Protein AF-A0A382FXA4-F1 (afdb_monomer_lite)

Structure (mmCIF, N/CA/C/O backbone):
data_AF-A0A382FXA4-F1
#
_entry.id   AF-A0A382FXA4-F1
#
loop_
_atom_site.group_PDB
_atom_site.id
_atom_site.type_symbol
_atom_site.label_atom_id
_atom_site.label_alt_id
_atom_site.label_comp_id
_atom_site.label_asym_id
_atom_site.label_entity_id
_atom_site.label_seq_id
_atom_site.pdbx_PDB_ins_code
_atom_site.Cartn_x
_atom_site.Cartn_y
_atom_site.Cartn_z
_atom_site.occupancy
_atom_site.B_iso_or_equiv
_atom_site.auth_seq_id
_atom_site.auth_comp_id
_atom_site.auth_asym_id
_atom_site.auth_atom_id
_atom_site.pdbx_PDB_model_num
ATOM 1 N N . MET A 1 1 ? -4.557 5.981 -23.486 1.00 79.56 1 MET A N 1
ATOM 2 C CA . MET A 1 1 ? -4.438 4.527 -23.744 1.00 79.56 1 MET A CA 1
ATOM 3 C C . MET A 1 1 ? -3.699 3.822 -22.607 1.00 79.56 1 MET A C 1
ATOM 5 O O . MET A 1 1 ? -4.295 2.938 -22.031 1.00 79.56 1 MET A O 1
ATOM 9 N N . ILE A 1 2 ? -2.490 4.244 -22.200 1.00 88.38 2 ILE A N 1
ATOM 10 C CA . ILE A 1 2 ? -1.741 3.589 -21.098 1.00 88.38 2 ILE A CA 1
ATOM 11 C C . ILE A 1 2 ? -2.325 3.879 -19.702 1.00 88.38 2 ILE A C 1
ATOM 13 O O . ILE A 1 2 ? -2.563 2.942 -18.951 1.00 88.38 2 ILE A O 1
ATOM 17 N N . GLN A 1 3 ? -2.597 5.149 -19.371 1.00 94.06 3 GLN A N 1
ATOM 18 C CA . GLN A 1 3 ? -3.148 5.556 -18.064 1.00 94.06 3 GLN A CA 1
ATOM 19 C C . GLN A 1 3 ? -4.466 4.843 -17.718 1.00 94.06 3 GLN A C 1
ATOM 21 O O . GLN A 1 3 ? -4.648 4.400 -16.591 1.00 94.06 3 GLN A O 1
ATOM 26 N N . GLU A 1 4 ? -5.367 4.681 -18.693 1.00 95.19 4 GLU A N 1
ATOM 27 C CA . GLU A 1 4 ? -6.625 3.950 -18.484 1.00 95.19 4 GLU A CA 1
ATOM 28 C C . GLU A 1 4 ? -6.399 2.452 -18.278 1.00 95.19 4 GLU A C 1
ATOM 30 O O . GLU A 1 4 ? -7.055 1.848 -17.435 1.00 95.19 4 GLU A O 1
ATOM 35 N N . THR A 1 5 ? -5.433 1.857 -18.985 1.00 94.44 5 THR A N 1
ATOM 36 C CA . THR A 1 5 ? -5.076 0.451 -18.780 1.00 94.44 5 THR A CA 1
ATOM 37 C C . THR A 1 5 ? -4.585 0.219 -17.355 1.00 94.44 5 THR A C 1
ATOM 39 O O . THR A 1 5 ? -5.121 -0.646 -16.670 1.00 94.44 5 THR A O 1
ATOM 42 N N . ILE A 1 6 ? -3.620 1.008 -16.869 1.00 93.06 6 ILE A N 1
ATOM 43 C CA . ILE A 1 6 ? -3.115 0.847 -15.494 1.00 93.06 6 ILE A CA 1
ATOM 44 C C . ILE A 1 6 ? -4.188 1.183 -14.446 1.00 93.06 6 ILE A C 1
ATOM 46 O O . ILE A 1 6 ? -4.280 0.504 -13.428 1.00 93.06 6 ILE A O 1
ATOM 50 N N . ALA A 1 7 ? -5.060 2.159 -14.718 1.00 95.50 7 ALA A N 1
ATOM 51 C CA . ALA A 1 7 ? -6.169 2.508 -13.834 1.00 95.50 7 ALA A CA 1
ATOM 52 C C . ALA A 1 7 ? -7.220 1.393 -13.718 1.00 95.50 7 ALA A C 1
ATOM 54 O O . ALA A 1 7 ? -7.890 1.314 -12.688 1.00 95.50 7 ALA A O 1
ATOM 55 N N . GLY A 1 8 ? -7.365 0.550 -14.747 1.00 94.50 8 GLY A N 1
ATOM 56 C CA . GLY A 1 8 ? -8.234 -0.629 -14.738 1.00 94.50 8 GLY A CA 1
ATOM 57 C C . GLY A 1 8 ? -7.693 -1.802 -13.913 1.00 94.50 8 GLY A C 1
ATOM 58 O O . GLY A 1 8 ? -8.479 -2.634 -13.474 1.00 94.50 8 GLY A O 1
ATOM 59 N N . TYR A 1 9 ? -6.381 -1.848 -13.662 1.00 93.62 9 TYR A N 1
ATOM 60 C CA . TYR A 1 9 ? -5.749 -2.839 -12.779 1.00 93.62 9 TYR A CA 1
ATOM 61 C C . TYR A 1 9 ? -5.637 -2.374 -11.319 1.00 93.62 9 TYR A C 1
ATOM 63 O O . TYR A 1 9 ? -5.235 -3.149 -10.453 1.00 93.62 9 TYR A O 1
ATOM 71 N N . ALA A 1 10 ? -5.971 -1.115 -11.027 1.00 93.81 10 ALA A N 1
ATOM 72 C CA . ALA A 1 10 ? -5.912 -0.581 -9.675 1.00 93.81 10 ALA A CA 1
ATOM 73 C C . ALA A 1 10 ? -6.966 -1.236 -8.767 1.00 93.81 10 ALA A C 1
ATOM 75 O O . ALA A 1 10 ? -8.138 -1.333 -9.123 1.00 93.81 10 ALA A O 1
ATOM 76 N N . CYS A 1 11 ? -6.555 -1.623 -7.560 1.00 92.50 11 CYS A N 1
ATOM 77 C CA . CYS A 1 11 ? -7.428 -2.277 -6.584 1.00 92.50 11 CYS A CA 1
ATOM 78 C C . CYS A 1 11 ? -8.369 -1.315 -5.842 1.00 92.50 11 CYS A C 1
ATOM 80 O O . CYS A 1 11 ? -9.373 -1.771 -5.312 1.00 92.50 11 CYS A O 1
ATOM 82 N N . SER A 1 12 ? -8.073 -0.011 -5.826 1.00 93.50 12 SER A N 1
ATOM 83 C CA . SER A 1 12 ? -8.852 1.012 -5.115 1.00 93.50 12 SER A CA 1
ATOM 84 C C . SER A 1 12 ? -9.235 2.172 -6.044 1.00 93.50 12 SER A C 1
ATOM 86 O O . SER A 1 12 ? -8.427 2.559 -6.899 1.00 93.50 12 SER A O 1
ATOM 88 N N . PRO A 1 13 ? -10.403 2.819 -5.853 1.00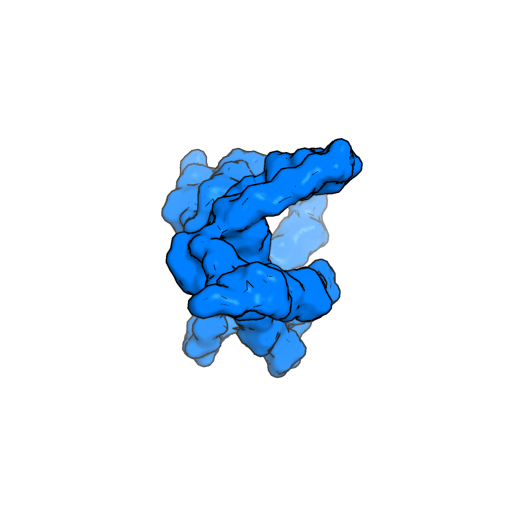 91.06 13 PRO A N 1
ATOM 89 C CA . PRO A 1 13 ? -10.809 3.982 -6.649 1.00 91.06 13 PRO A CA 1
ATOM 90 C C . PRO A 1 13 ? -9.800 5.137 -6.605 1.00 91.06 13 PRO A C 1
ATOM 92 O O . PRO A 1 13 ? -9.515 5.755 -7.634 1.00 91.06 13 PRO A O 1
ATOM 95 N N . VAL A 1 14 ? -9.209 5.397 -5.434 1.00 92.75 14 VAL A N 1
ATOM 96 C CA . VAL A 1 14 ? -8.185 6.440 -5.254 1.00 92.75 14 VAL A CA 1
ATOM 97 C C . VAL A 1 14 ? -6.918 6.142 -6.061 1.00 92.75 14 VAL A C 1
ATOM 99 O O . VAL A 1 14 ? -6.397 7.025 -6.741 1.00 92.75 14 VAL A O 1
ATOM 102 N N . THR A 1 15 ? -6.485 4.881 -6.098 1.00 93.75 15 THR A N 1
ATOM 103 C CA . THR A 1 15 ? -5.350 4.433 -6.916 1.00 93.75 15 THR A CA 1
ATOM 104 C C . THR A 1 15 ? -5.678 4.520 -8.405 1.00 93.75 15 THR A C 1
ATOM 106 O O . THR A 1 15 ? -4.866 5.002 -9.188 1.00 93.75 15 THR A O 1
ATOM 109 N N . SER A 1 16 ? -6.899 4.152 -8.805 1.00 95.19 16 SER A N 1
ATOM 110 C CA . SER A 1 16 ? -7.371 4.295 -10.188 1.00 95.19 16 SER A CA 1
ATOM 111 C C . SER A 1 16 ? -7.342 5.761 -10.645 1.00 95.19 16 SER A C 1
ATOM 113 O O . SER A 1 16 ? -6.894 6.073 -11.749 1.00 95.19 16 SER A O 1
ATOM 115 N N . LYS A 1 17 ? -7.764 6.694 -9.782 1.00 94.50 17 LYS A N 1
ATOM 116 C CA . LYS A 1 17 ? -7.661 8.140 -10.030 1.00 94.50 17 LYS A CA 1
ATOM 117 C C . LYS A 1 17 ? -6.202 8.595 -10.142 1.00 94.50 17 LYS A C 1
ATOM 119 O O . LYS A 1 17 ? -5.882 9.336 -11.070 1.00 94.50 17 LYS A O 1
ATOM 124 N N . LEU A 1 18 ? -5.322 8.117 -9.258 1.00 93.00 18 LEU A N 1
ATOM 125 C CA . LEU A 1 18 ? -3.890 8.429 -9.292 1.00 93.00 18 LEU A CA 1
ATOM 126 C C . LEU A 1 18 ? -3.248 7.984 -10.616 1.00 93.00 18 LEU A C 1
ATOM 128 O O . LEU A 1 18 ? -2.582 8.781 -11.276 1.00 93.00 18 LEU A O 1
ATOM 132 N N . CYS A 1 19 ? -3.532 6.758 -11.059 1.00 95.12 19 CYS A N 1
ATOM 133 C CA . CYS A 1 19 ? -3.091 6.217 -12.344 1.00 95.12 19 CYS A CA 1
ATOM 134 C C . CYS A 1 19 ? -3.512 7.089 -13.540 1.00 95.12 19 CYS A C 1
ATOM 136 O O . CYS A 1 19 ? -2.718 7.305 -14.456 1.00 95.12 19 CYS A O 1
ATOM 138 N N . ARG A 1 20 ? -4.734 7.637 -13.525 1.00 95.44 20 ARG A N 1
ATOM 139 C CA . ARG A 1 20 ? -5.214 8.553 -14.578 1.00 95.44 20 ARG A CA 1
ATOM 140 C C . ARG A 1 20 ? -4.500 9.899 -14.577 1.00 95.44 20 ARG A C 1
ATOM 142 O O . ARG A 1 20 ? -4.317 10.491 -15.634 1.00 95.44 20 ARG A O 1
ATOM 149 N N . SER A 1 21 ? -4.081 10.372 -13.406 1.00 94.69 21 SER A N 1
ATOM 150 C CA . SER A 1 21 ? -3.328 11.624 -13.265 1.00 94.69 21 SER A CA 1
ATOM 151 C C . SER A 1 21 ? -1.824 11.486 -13.522 1.00 94.69 21 SER A C 1
ATOM 153 O O . SER A 1 21 ? -1.104 12.478 -13.453 1.00 94.69 21 SER A O 1
ATOM 155 N N . HIS A 1 22 ? -1.334 10.275 -13.803 1.00 91.94 22 HIS A N 1
ATOM 156 C CA . HIS A 1 22 ? 0.097 10.013 -13.909 1.00 91.94 22 HIS A CA 1
ATOM 157 C C . HIS A 1 22 ? 0.710 10.750 -15.100 1.00 91.94 22 HIS A C 1
ATOM 159 O O . HIS A 1 22 ? 0.294 10.554 -16.237 1.00 91.94 22 HIS A O 1
ATOM 165 N N . VAL A 1 23 ? 1.733 11.562 -14.865 1.00 92.38 23 VAL A N 1
ATOM 166 C CA . VAL A 1 23 ? 2.459 12.273 -15.926 1.00 92.38 23 VAL A CA 1
ATOM 167 C C . VAL A 1 23 ? 3.826 11.629 -16.168 1.00 92.38 23 VAL A C 1
ATOM 169 O O . VAL A 1 23 ? 4.299 10.881 -15.306 1.00 92.38 23 VAL A O 1
ATOM 172 N N . PRO A 1 24 ? 4.466 11.868 -17.327 1.00 93.06 24 PRO A N 1
ATOM 173 C CA . PRO A 1 24 ? 5.858 11.485 -17.529 1.00 93.06 24 PRO A CA 1
ATOM 174 C C . PRO A 1 24 ? 6.770 12.106 -16.466 1.00 93.06 24 PRO A C 1
ATOM 176 O O . PRO A 1 24 ? 6.559 13.244 -16.044 1.00 93.06 24 PRO A O 1
ATOM 179 N N . HIS A 1 25 ? 7.795 11.362 -16.058 1.00 95.81 25 HIS A N 1
ATOM 180 C CA . HIS A 1 25 ? 8.816 11.864 -15.144 1.00 95.81 25 HIS A CA 1
ATOM 181 C C . HIS A 1 25 ? 9.601 13.032 -15.772 1.00 95.81 25 HIS A C 1
ATOM 183 O O . HIS A 1 25 ? 9.832 13.022 -16.985 1.00 95.81 25 HIS A O 1
ATOM 189 N N . PRO A 1 26 ? 10.003 14.040 -14.974 1.00 95.69 26 PRO A N 1
ATOM 190 C CA . PRO A 1 26 ? 10.630 15.260 -15.486 1.00 95.69 26 PRO A CA 1
ATOM 191 C C . PRO A 1 26 ? 12.076 15.057 -15.959 1.00 95.69 26 PRO A C 1
ATOM 193 O O . PRO A 1 26 ? 12.596 15.886 -16.705 1.00 95.69 26 PRO A O 1
ATOM 196 N N . ASP A 1 27 ? 12.726 13.972 -15.540 1.00 98.00 27 ASP A N 1
ATOM 197 C CA . ASP A 1 27 ? 14.122 13.677 -15.839 1.00 98.00 27 ASP A CA 1
ATOM 198 C C . ASP A 1 27 ? 14.371 12.162 -15.936 1.00 98.00 27 ASP A C 1
ATOM 200 O O . ASP A 1 27 ? 13.538 11.327 -15.570 1.00 98.00 27 ASP A O 1
ATOM 204 N N . ILE A 1 28 ? 15.535 11.803 -16.476 1.00 97.75 28 ILE A N 1
ATOM 205 C CA . ILE A 1 28 ? 15.902 10.408 -16.725 1.00 97.75 28 ILE A CA 1
ATOM 206 C C . ILE A 1 28 ? 16.153 9.619 -15.436 1.00 97.75 28 ILE A C 1
ATOM 208 O O . ILE A 1 28 ? 15.913 8.412 -15.418 1.00 97.75 28 ILE A O 1
ATOM 212 N N . ASP A 1 29 ? 16.629 10.265 -14.374 1.00 97.75 29 ASP A N 1
ATOM 213 C CA . ASP A 1 29 ? 16.984 9.587 -13.131 1.00 97.75 29 ASP A CA 1
ATOM 214 C C . ASP A 1 29 ? 15.719 9.225 -12.351 1.00 97.75 29 ASP A C 1
ATOM 216 O O . ASP A 1 29 ? 15.573 8.081 -11.917 1.00 97.75 29 ASP A O 1
ATOM 220 N N . SER A 1 30 ? 14.740 10.133 -12.282 1.00 96.75 30 SER A N 1
ATOM 221 C CA . SER A 1 30 ? 13.423 9.839 -11.710 1.00 96.75 30 SER A CA 1
ATOM 222 C C . SER A 1 30 ? 12.662 8.779 -12.516 1.00 96.75 30 SER A C 1
ATOM 224 O O . SER A 1 30 ? 12.075 7.872 -11.921 1.00 96.75 30 SER A O 1
ATOM 226 N N . ALA A 1 31 ? 12.746 8.806 -13.853 1.00 97.38 31 ALA A N 1
ATOM 227 C CA . ALA A 1 31 ? 12.177 7.757 -14.704 1.00 97.38 31 ALA A CA 1
ATOM 228 C C . ALA A 1 31 ? 12.825 6.381 -14.460 1.00 97.38 31 ALA A C 1
ATOM 230 O O . ALA A 1 31 ? 12.126 5.376 -14.328 1.00 97.38 31 ALA A O 1
ATOM 231 N N . LYS A 1 32 ? 14.161 6.323 -14.373 1.00 98.12 32 LYS A N 1
ATOM 232 C CA . LYS A 1 32 ? 14.899 5.086 -14.070 1.00 98.12 32 LYS A CA 1
ATOM 233 C C . LYS A 1 32 ? 14.560 4.553 -12.686 1.00 98.12 32 LYS A C 1
ATOM 235 O O . LYS A 1 32 ? 14.377 3.349 -12.547 1.00 98.12 32 LYS A O 1
ATOM 240 N N . ASN A 1 33 ? 14.450 5.425 -11.686 1.00 97.44 33 ASN A N 1
ATOM 241 C CA . ASN A 1 33 ? 14.076 5.017 -10.338 1.00 97.44 33 ASN A CA 1
ATOM 242 C C . ASN A 1 33 ? 12.693 4.349 -10.326 1.00 97.44 33 ASN A C 1
ATOM 244 O O . ASN A 1 33 ? 12.564 3.237 -9.829 1.00 97.44 33 ASN A O 1
ATOM 248 N N . ALA A 1 34 ? 11.692 4.962 -10.968 1.00 96.12 34 ALA A N 1
ATOM 249 C CA . ALA A 1 34 ? 10.349 4.386 -11.070 1.00 96.12 34 ALA A CA 1
ATOM 250 C C . ALA A 1 34 ? 10.330 3.030 -11.803 1.00 96.12 34 ALA A C 1
ATOM 252 O O . ALA A 1 34 ? 9.644 2.097 -11.376 1.00 96.12 34 ALA A O 1
ATOM 253 N N . LEU A 1 35 ? 11.109 2.889 -12.882 1.00 97.56 35 L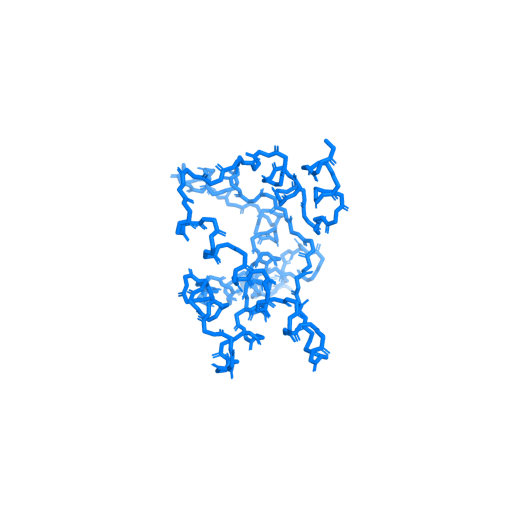EU A N 1
ATOM 254 C CA . LEU A 1 35 ? 11.253 1.619 -13.602 1.00 97.56 35 LEU A CA 1
ATOM 255 C C . LEU A 1 35 ? 11.937 0.545 -12.748 1.00 97.56 35 LEU A C 1
ATOM 257 O O . LEU A 1 35 ? 11.476 -0.594 -12.739 1.00 97.56 35 LEU A O 1
ATOM 261 N N . ASN A 1 36 ? 12.990 0.896 -12.008 1.00 98.44 36 ASN A N 1
ATOM 262 C CA . ASN A 1 36 ? 1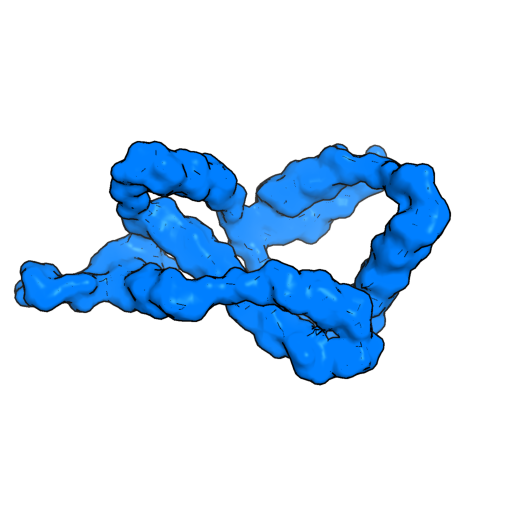3.689 -0.038 -11.124 1.00 98.44 36 ASN A CA 1
ATOM 263 C C . ASN A 1 36 ? 12.795 -0.487 -9.961 1.00 98.44 36 ASN A C 1
ATOM 265 O O . ASN A 1 36 ? 12.728 -1.678 -9.682 1.00 98.44 36 ASN A O 1
ATOM 269 N N . THR A 1 37 ? 12.041 0.428 -9.344 1.00 97.75 37 THR A N 1
ATOM 270 C CA . THR A 1 37 ? 11.031 0.078 -8.334 1.00 97.75 37 THR A CA 1
ATOM 271 C C . THR A 1 37 ? 9.977 -0.869 -8.908 1.00 97.75 37 THR A C 1
ATOM 273 O O . THR A 1 37 ? 9.625 -1.865 -8.281 1.00 97.75 37 THR A O 1
ATOM 276 N N . THR A 1 38 ? 9.479 -0.584 -10.115 1.00 96.88 38 THR A N 1
ATOM 277 C CA . THR A 1 38 ? 8.495 -1.450 -10.785 1.00 96.88 38 THR A CA 1
ATOM 278 C C . THR A 1 38 ? 9.084 -2.832 -11.054 1.00 96.88 38 THR A C 1
ATOM 280 O O . THR A 1 38 ? 8.408 -3.836 -10.843 1.00 96.88 38 THR A O 1
ATOM 283 N N . LYS A 1 39 ? 10.351 -2.895 -11.475 1.00 98.62 39 LYS A N 1
ATOM 284 C CA . LYS A 1 39 ? 11.069 -4.152 -11.679 1.00 98.62 39 LYS A CA 1
ATOM 285 C C . LYS A 1 39 ? 11.196 -4.951 -10.383 1.00 98.62 39 LYS A C 1
ATOM 287 O O . LYS A 1 39 ? 10.891 -6.136 -10.405 1.00 98.62 39 LYS A O 1
ATOM 292 N N . GLU A 1 40 ? 11.571 -4.320 -9.271 1.00 98.50 40 GLU A N 1
ATOM 293 C CA . GLU A 1 40 ? 11.607 -5.005 -7.974 1.00 98.50 40 GLU A CA 1
ATOM 294 C C . GLU A 1 40 ? 10.234 -5.572 -7.595 1.00 98.50 40 GLU A C 1
ATOM 296 O O . GLU A 1 40 ? 10.156 -6.699 -7.119 1.00 98.50 40 GLU A O 1
ATOM 301 N N . MET A 1 41 ? 9.144 -4.839 -7.849 1.00 97.50 41 MET A N 1
ATOM 302 C CA . MET A 1 41 ? 7.791 -5.340 -7.584 1.00 97.50 41 MET A CA 1
ATOM 303 C C . MET A 1 41 ? 7.433 -6.558 -8.450 1.00 97.50 41 MET A C 1
ATOM 305 O O . MET A 1 41 ? 6.803 -7.493 -7.962 1.00 97.50 41 MET A O 1
ATOM 309 N N . VAL A 1 42 ? 7.835 -6.567 -9.724 1.00 97.94 42 VAL A N 1
ATOM 310 C CA . VAL A 1 42 ? 7.647 -7.726 -10.613 1.00 97.94 42 VAL A CA 1
ATOM 311 C C . VAL A 1 42 ? 8.453 -8.920 -10.111 1.00 97.94 42 VAL A C 1
ATOM 313 O O . VAL A 1 42 ? 7.876 -9.982 -9.898 1.00 97.94 42 VAL A O 1
ATOM 316 N N . ASP A 1 43 ? 9.747 -8.730 -9.848 1.00 98.31 43 ASP A N 1
ATOM 317 C CA . ASP A 1 43 ? 10.643 -9.785 -9.368 1.00 98.31 43 ASP A CA 1
ATOM 318 C C . ASP A 1 43 ? 10.148 -10.349 -8.008 1.00 98.31 43 ASP A C 1
ATOM 320 O O . ASP A 1 43 ? 10.172 -11.560 -7.779 1.00 98.31 43 ASP A O 1
ATOM 324 N N . PHE A 1 44 ? 9.609 -9.494 -7.125 1.00 97.69 44 PHE A N 1
ATOM 325 C CA . PHE A 1 44 ? 8.991 -9.886 -5.851 1.00 97.69 44 PHE A CA 1
ATOM 326 C C . PHE A 1 44 ? 7.795 -10.825 -6.056 1.00 97.69 44 PHE A C 1
ATOM 328 O O . PHE A 1 44 ? 7.712 -11.870 -5.403 1.00 97.69 44 PHE A O 1
ATOM 335 N N . LEU A 1 45 ? 6.887 -10.480 -6.974 1.00 96.25 45 LEU A N 1
ATOM 336 C CA . LEU A 1 45 ? 5.704 -11.288 -7.288 1.00 96.25 45 LEU A CA 1
ATOM 337 C C . LEU A 1 45 ? 6.069 -12.594 -8.009 1.00 96.25 45 LEU A C 1
ATOM 339 O O . LEU A 1 45 ? 5.526 -13.648 -7.678 1.00 96.25 45 LEU A O 1
ATOM 343 N N . GLU A 1 46 ? 7.005 -12.555 -8.961 1.00 97.31 46 GLU A N 1
ATOM 344 C CA . GLU A 1 46 ? 7.487 -13.744 -9.680 1.00 97.31 46 GLU A CA 1
ATOM 345 C C . GLU A 1 46 ? 8.225 -14.724 -8.759 1.00 97.31 46 GLU A C 1
ATOM 347 O O . GLU A 1 46 ? 8.152 -15.937 -8.959 1.00 97.31 46 GLU A O 1
ATOM 352 N N . GLY A 1 47 ? 8.852 -14.219 -7.692 1.00 95.44 47 GLY A N 1
ATOM 353 C CA . GLY A 1 47 ? 9.410 -15.025 -6.604 1.00 95.44 47 GLY A CA 1
ATOM 354 C C . GLY A 1 47 ? 8.367 -15.774 -5.761 1.00 95.44 47 GLY A C 1
ATOM 355 O O . GLY A 1 47 ? 8.736 -16.495 -4.836 1.00 95.44 47 GLY A O 1
ATOM 356 N N . GLY A 1 48 ? 7.072 -15.617 -6.055 1.00 94.81 48 GLY A N 1
ATOM 357 C CA . GLY A 1 48 ? 5.973 -16.272 -5.345 1.00 94.81 48 GLY A CA 1
ATOM 358 C C . GLY A 1 48 ? 5.565 -15.574 -4.049 1.00 94.81 48 GLY A C 1
ATOM 359 O O . GLY A 1 48 ? 4.773 -16.127 -3.282 1.00 94.81 48 GLY A O 1
ATOM 360 N N . ASN A 1 49 ? 6.082 -14.370 -3.785 1.00 94.00 49 ASN A N 1
ATOM 361 C CA . ASN A 1 49 ? 5.653 -13.599 -2.629 1.00 94.00 49 ASN A CA 1
ATOM 362 C C . ASN A 1 49 ? 4.224 -13.085 -2.835 1.00 94.00 49 ASN A C 1
ATOM 364 O O . ASN A 1 49 ? 3.856 -12.592 -3.902 1.00 94.00 49 ASN A O 1
ATOM 368 N N . LEU A 1 50 ? 3.415 -13.163 -1.780 1.00 91.81 50 LEU A N 1
ATOM 369 C CA . LEU A 1 50 ? 2.081 -12.577 -1.778 1.00 91.81 50 LE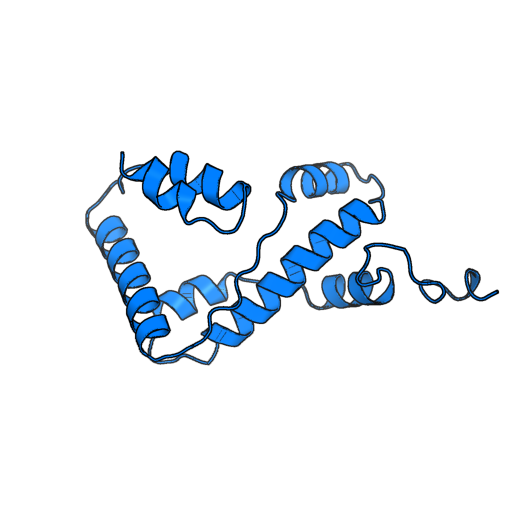U A CA 1
ATOM 370 C C . LEU A 1 50 ? 2.175 -11.086 -1.458 1.00 91.81 50 LEU A C 1
ATOM 372 O O . LEU A 1 50 ? 2.873 -10.688 -0.526 1.00 91.81 50 LEU A O 1
ATOM 376 N N . PHE A 1 51 ? 1.422 -10.272 -2.195 1.00 93.94 51 PHE A N 1
ATOM 377 C CA . PHE A 1 51 ? 1.285 -8.850 -1.907 1.00 93.94 51 PHE A CA 1
ATOM 378 C C . PHE A 1 51 ? -0.138 -8.530 -1.424 1.00 93.94 51 PHE A C 1
ATOM 380 O O . PHE A 1 51 ? -1.075 -8.564 -2.223 1.00 93.94 51 PHE A O 1
ATOM 387 N N . PRO A 1 52 ? -0.335 -8.234 -0.126 1.00 92.88 52 PRO A N 1
ATOM 388 C CA . PRO A 1 52 ? -1.658 -8.154 0.492 1.00 92.88 52 PRO A CA 1
ATOM 389 C C . PRO A 1 52 ? -2.301 -6.769 0.321 1.00 92.88 52 PRO A C 1
ATOM 391 O O . PRO A 1 52 ? -2.709 -6.131 1.294 1.00 92.88 52 PRO A O 1
ATOM 394 N N . ILE A 1 53 ? -2.387 -6.285 -0.919 1.00 90.62 53 ILE A N 1
ATOM 395 C CA . ILE A 1 53 ? -3.087 -5.037 -1.227 1.00 90.62 53 ILE A CA 1
ATOM 396 C C . ILE A 1 53 ? -4.552 -5.327 -1.565 1.00 90.62 53 ILE A C 1
ATOM 398 O O . ILE A 1 53 ? -4.878 -5.899 -2.602 1.00 90.62 53 ILE A O 1
ATOM 402 N N . ASN A 1 54 ? -5.447 -4.923 -0.669 1.00 88.69 54 ASN A N 1
ATOM 403 C CA . ASN A 1 54 ? -6.892 -5.003 -0.875 1.00 88.69 54 ASN A CA 1
ATOM 404 C C . ASN A 1 54 ? -7.450 -3.623 -1.235 1.00 88.69 54 ASN A C 1
ATOM 406 O O . ASN A 1 54 ? -6.800 -2.610 -0.983 1.00 88.69 54 ASN A O 1
ATOM 410 N N . SER A 1 55 ? -8.662 -3.580 -1.795 1.00 91.81 55 SER A N 1
ATOM 411 C CA . SER A 1 55 ? -9.373 -2.317 -2.030 1.00 91.81 55 SER A CA 1
ATOM 412 C C . SER A 1 55 ? -9.587 -1.554 -0.720 1.00 91.81 55 SER A C 1
ATOM 414 O O . SER A 1 55 ? -9.965 -2.141 0.295 1.00 91.81 55 SER A O 1
ATOM 416 N N . PHE A 1 56 ? -9.421 -0.236 -0.764 1.00 93.44 56 PHE A N 1
ATOM 417 C CA . PHE A 1 56 ? -9.682 0.685 0.340 1.00 93.44 56 PHE A CA 1
ATOM 418 C C . PHE A 1 56 ? -10.297 1.993 -0.169 1.00 93.44 56 PHE A C 1
ATOM 420 O O . PHE A 1 56 ? -10.154 2.356 -1.341 1.00 93.44 56 PHE A O 1
ATOM 427 N N . ASP A 1 57 ? -10.995 2.688 0.725 1.00 91.88 57 ASP A N 1
ATOM 428 C CA . ASP A 1 57 ? -11.688 3.936 0.414 1.00 91.88 57 ASP A CA 1
ATOM 429 C C . ASP A 1 57 ? -10.726 5.130 0.387 1.00 91.88 57 ASP A C 1
ATOM 431 O O . ASP A 1 57 ? -9.656 5.115 0.999 1.00 91.88 57 ASP A O 1
ATOM 435 N N . ASP A 1 58 ? -11.126 6.199 -0.302 1.00 92.94 58 ASP A N 1
ATOM 436 C CA . ASP A 1 58 ? -10.453 7.492 -0.181 1.00 92.94 58 ASP A CA 1
ATOM 437 C C . ASP A 1 58 ? -10.798 8.123 1.175 1.00 92.94 58 ASP A C 1
ATOM 439 O O . ASP A 1 58 ? -11.899 8.640 1.368 1.00 92.94 58 ASP A O 1
ATOM 443 N N . ILE A 1 59 ? -9.853 8.079 2.117 1.00 94.31 59 ILE A N 1
ATOM 444 C CA . ILE A 1 59 ? -10.035 8.661 3.452 1.00 94.31 59 ILE A CA 1
ATOM 445 C C . ILE A 1 59 ? -9.699 10.156 3.518 1.00 94.31 59 ILE A C 1
ATOM 447 O O . ILE A 1 59 ? -9.839 10.751 4.584 1.00 94.31 59 ILE A O 1
ATOM 451 N N . SER A 1 60 ? -9.267 10.788 2.420 1.00 93.25 60 SER A N 1
ATOM 452 C CA . SER A 1 60 ? -8.898 12.213 2.428 1.00 93.25 60 SER A CA 1
ATOM 453 C C . SER A 1 60 ? -10.027 13.117 2.952 1.00 93.25 60 SER A C 1
ATOM 455 O O . SER A 1 60 ? -9.741 13.969 3.792 1.00 93.25 60 SER A O 1
ATOM 457 N N . PRO A 1 61 ? -11.309 12.919 2.566 1.00 93.19 61 PRO A N 1
ATOM 458 C CA . PRO A 1 61 ? -12.419 13.692 3.129 1.00 93.19 61 PRO A CA 1
ATOM 459 C C . PRO A 1 61 ? -12.572 13.509 4.645 1.00 93.19 61 PRO A C 1
ATOM 461 O O . PRO A 1 61 ? -12.830 14.476 5.354 1.00 93.19 61 PRO A O 1
ATOM 464 N N . ILE A 1 62 ? -12.359 12.286 5.145 1.00 94.69 62 ILE A N 1
ATOM 465 C CA . ILE A 1 62 ? -12.456 11.954 6.575 1.00 94.69 62 ILE A CA 1
ATOM 466 C C . ILE A 1 62 ? -11.340 12.655 7.361 1.00 94.69 62 ILE A C 1
ATOM 468 O O . ILE A 1 62 ? -11.569 13.183 8.447 1.00 94.69 62 ILE A O 1
ATOM 472 N N . VAL A 1 63 ? -10.124 12.693 6.805 1.00 93.00 63 VAL A N 1
ATOM 473 C CA . VAL A 1 63 ? -8.978 13.380 7.417 1.00 93.00 63 VAL A CA 1
ATOM 474 C C . VAL A 1 63 ? -9.213 14.889 7.496 1.00 93.00 63 VAL A C 1
ATOM 476 O O . VAL A 1 63 ? -8.915 15.491 8.528 1.00 93.00 63 VAL A O 1
ATOM 479 N N . GLU A 1 64 ? -9.755 15.507 6.445 1.00 92.88 64 GLU A N 1
ATOM 480 C CA . GLU A 1 64 ? -10.109 16.932 6.478 1.00 92.88 64 GLU A CA 1
ATOM 481 C C . GLU A 1 64 ? -11.207 17.217 7.510 1.00 92.88 64 GLU A C 1
ATOM 483 O O . GLU A 1 64 ? -11.084 18.154 8.298 1.00 92.88 64 GLU A O 1
ATOM 488 N N . GLU A 1 65 ? -12.223 16.359 7.599 1.00 92.06 65 GLU A N 1
ATOM 489 C CA . GLU A 1 65 ? -13.278 16.483 8.604 1.00 92.06 65 GLU A CA 1
ATOM 490 C C . GLU A 1 65 ? -12.739 16.370 10.045 1.00 92.06 65 GLU A C 1
ATOM 492 O O . GLU A 1 65 ? -13.083 17.175 10.916 1.00 92.06 65 GLU A O 1
ATOM 497 N N . ALA A 1 66 ? -11.824 15.428 10.293 1.00 91.12 66 ALA A N 1
ATOM 498 C CA . ALA A 1 66 ? -11.179 15.257 11.593 1.00 91.12 66 ALA A CA 1
ATOM 499 C C . ALA A 1 66 ? -10.332 16.479 11.999 1.00 91.12 66 ALA A C 1
ATOM 501 O O . ALA A 1 66 ? -10.302 16.853 13.176 1.00 91.12 66 ALA A O 1
ATOM 502 N N . LYS A 1 67 ? -9.666 17.145 11.040 1.00 91.00 67 LYS A N 1
ATOM 503 C CA . LYS A 1 67 ? -8.915 18.394 11.293 1.00 91.00 67 LYS A CA 1
ATOM 504 C C . LYS A 1 67 ? -9.824 19.527 11.765 1.00 91.00 67 LYS A C 1
ATOM 506 O O . LYS A 1 67 ? -9.407 20.337 12.593 1.00 91.00 67 LYS A O 1
ATOM 511 N N . GLU A 1 68 ? -11.074 19.550 11.308 1.00 90.75 68 GLU A N 1
ATOM 512 C CA . GLU A 1 68 ? -12.107 20.489 11.762 1.00 90.75 68 GLU A CA 1
ATOM 513 C C . GLU A 1 68 ? -12.668 20.151 13.162 1.00 90.75 68 GLU A C 1
ATOM 515 O O . GLU A 1 68 ? -13.630 20.776 13.608 1.00 90.75 68 GLU A O 1
ATOM 520 N N . ARG A 1 69 ? -12.054 19.200 13.889 1.00 74.69 69 ARG A N 1
ATOM 521 C CA . ARG A 1 69 ? -12.457 18.716 15.227 1.00 74.69 69 ARG A CA 1
ATOM 522 C C . ARG A 1 69 ? -13.867 18.124 15.279 1.00 74.69 69 ARG A C 1
ATOM 524 O O . ARG A 1 69 ? -14.510 18.151 16.331 1.00 74.69 69 ARG A O 1
ATOM 531 N N . LYS A 1 70 ? -14.352 17.582 14.166 1.00 76.88 70 LYS A N 1
ATOM 532 C CA . LYS A 1 70 ? -15.585 16.795 14.151 1.00 76.88 70 LYS A CA 1
ATOM 533 C C . LYS A 1 70 ? -15.309 15.384 14.660 1.00 76.88 70 LYS A C 1
ATOM 535 O O . LYS A 1 70 ? -14.221 14.838 14.477 1.00 76.88 70 LYS A O 1
ATOM 540 N N . PHE A 1 71 ? -16.301 14.817 15.338 1.00 86.50 71 PHE A N 1
ATOM 541 C CA . PHE A 1 71 ? -16.281 13.409 15.712 1.00 86.50 71 PHE A CA 1
ATOM 542 C C . PHE A 1 71 ? -16.467 12.558 14.462 1.00 86.50 71 PHE A C 1
ATOM 544 O O . PHE A 1 71 ? -17.296 12.891 13.620 1.00 86.50 71 PHE A O 1
ATOM 551 N N . LEU A 1 72 ? -15.710 11.469 14.372 1.00 89.62 72 LEU A N 1
ATOM 552 C CA . LEU A 1 72 ? -15.871 10.494 13.305 1.00 89.62 72 LEU A CA 1
ATOM 553 C C . LEU A 1 72 ? -16.967 9.502 13.682 1.00 89.62 72 LEU A C 1
ATOM 555 O O . LEU A 1 72 ? -16.981 8.994 14.806 1.00 89.62 72 LEU A O 1
ATOM 559 N N . ASP A 1 73 ? -17.861 9.212 12.745 1.00 90.88 73 ASP A N 1
ATOM 560 C CA . ASP A 1 73 ? -18.833 8.138 12.917 1.00 90.88 73 ASP A CA 1
ATOM 561 C C . ASP A 1 73 ? -18.185 6.748 12.745 1.00 90.88 73 ASP A C 1
ATOM 563 O O . ASP A 1 73 ? -17.003 6.606 12.404 1.00 90.88 73 ASP A O 1
ATOM 567 N N . SER A 1 74 ? -18.953 5.689 13.014 1.00 90.94 74 SER A N 1
ATOM 568 C CA . SER A 1 74 ? -18.449 4.315 12.935 1.00 90.94 74 SER A CA 1
ATOM 569 C C . SER A 1 74 ? -18.054 3.904 11.514 1.00 90.94 74 SER A C 1
ATOM 571 O O . SER A 1 74 ? -17.070 3.186 11.350 1.00 90.94 74 SER A O 1
ATOM 573 N N . ALA A 1 75 ? -18.750 4.390 10.483 1.00 92.38 75 ALA A N 1
ATOM 574 C CA . ALA A 1 75 ? -18.445 4.073 9.089 1.00 92.38 75 ALA A CA 1
ATOM 575 C C . ALA A 1 75 ? -17.132 4.736 8.643 1.00 92.38 75 ALA A C 1
ATOM 577 O O . ALA A 1 75 ? -16.303 4.119 7.963 1.00 92.38 75 ALA A O 1
ATOM 578 N N . GLN A 1 76 ? -16.896 5.970 9.084 1.00 94.06 76 GLN A N 1
ATOM 579 C CA . GLN A 1 76 ? -15.643 6.689 8.882 1.00 94.06 76 GLN A CA 1
ATOM 580 C C . GLN A 1 76 ? -14.485 6.001 9.611 1.00 94.06 76 GLN A C 1
ATOM 582 O O . GLN A 1 76 ? -13.439 5.738 9.011 1.00 94.06 76 GLN A O 1
ATOM 587 N N . CYS A 1 77 ? -14.689 5.631 10.877 1.00 94.38 77 CYS A N 1
ATOM 588 C CA . CYS A 1 77 ? -13.723 4.862 11.662 1.00 94.38 77 CYS A CA 1
ATOM 589 C C . CYS A 1 77 ? -13.386 3.519 10.998 1.00 94.38 77 CYS A C 1
ATOM 591 O O . CYS A 1 77 ? -12.215 3.153 10.897 1.00 94.38 77 CYS A O 1
ATOM 593 N N . PHE A 1 78 ? -14.393 2.809 10.488 1.00 94.25 78 PHE A N 1
ATOM 594 C CA . PHE A 1 78 ? -14.211 1.550 9.772 1.00 94.25 78 PHE A CA 1
ATOM 595 C C . PHE A 1 78 ? -13.414 1.727 8.473 1.00 94.25 78 PHE A C 1
ATOM 597 O O . PHE A 1 78 ? -12.547 0.914 8.153 1.00 94.25 78 PHE A O 1
ATOM 604 N N . SER A 1 79 ? -13.649 2.818 7.742 1.00 94.88 79 SER A N 1
ATOM 605 C CA . SER A 1 79 ? -12.906 3.152 6.519 1.00 94.88 79 SER A CA 1
ATOM 606 C C . SER A 1 79 ? -11.417 3.373 6.803 1.00 94.88 79 SER A C 1
ATOM 608 O O . SER A 1 79 ? -10.563 2.831 6.098 1.00 94.88 79 SER A O 1
ATOM 610 N N . ILE A 1 80 ? -11.099 4.080 7.894 1.00 95.06 80 ILE A N 1
ATOM 611 C CA . ILE A 1 80 ? -9.720 4.247 8.373 1.00 95.06 80 ILE A CA 1
ATOM 612 C C . ILE A 1 80 ? -9.131 2.898 8.806 1.00 95.06 80 ILE A C 1
ATOM 614 O O . ILE A 1 80 ? -8.015 2.564 8.409 1.00 95.06 80 ILE A O 1
ATOM 618 N N . LEU A 1 81 ? -9.876 2.091 9.570 1.00 95.19 81 LEU A N 1
ATOM 619 C CA . LEU A 1 81 ? -9.421 0.777 10.028 1.00 95.19 81 LEU A CA 1
ATOM 620 C C . LEU A 1 81 ? -9.066 -0.150 8.854 1.00 95.19 81 LEU A C 1
ATOM 622 O O . LEU A 1 81 ? -8.021 -0.800 8.890 1.00 95.19 81 LEU A O 1
ATOM 626 N N . LYS A 1 82 ? -9.879 -0.176 7.788 1.00 93.69 82 LYS A N 1
ATOM 627 C CA . LYS A 1 82 ? -9.580 -0.936 6.559 1.00 93.69 82 LYS A CA 1
ATOM 628 C C . LYS A 1 82 ? -8.248 -0.516 5.939 1.00 93.69 82 LYS A C 1
ATOM 630 O O . LYS A 1 82 ? -7.448 -1.385 5.593 1.00 93.69 82 LYS A O 1
ATOM 635 N N . LEU A 1 83 ? -7.979 0.788 5.840 1.00 95.06 83 LEU A N 1
ATOM 636 C CA . LEU A 1 83 ? -6.704 1.276 5.314 1.00 95.06 83 LEU A CA 1
ATOM 637 C C . LEU A 1 83 ? -5.529 0.885 6.220 1.00 95.06 83 LEU A C 1
ATOM 639 O O . LEU A 1 83 ? -4.526 0.386 5.721 1.00 95.06 83 LEU A O 1
ATOM 643 N N . LEU A 1 84 ? -5.658 1.034 7.542 1.00 95.56 84 LEU A N 1
ATOM 644 C CA . LEU A 1 84 ? -4.598 0.651 8.485 1.00 95.56 84 LEU A CA 1
ATOM 645 C C . LEU A 1 84 ? -4.292 -0.855 8.446 1.00 95.56 84 LEU A C 1
ATOM 647 O O . LEU A 1 84 ? -3.126 -1.242 8.540 1.00 95.56 84 LEU A O 1
ATOM 651 N N . ARG A 1 85 ? -5.313 -1.705 8.250 1.00 94.69 85 ARG A N 1
ATOM 652 C CA . ARG A 1 85 ? -5.138 -3.149 8.010 1.00 94.69 85 ARG A CA 1
ATOM 653 C C . ARG A 1 85 ? -4.288 -3.393 6.761 1.00 94.69 85 ARG A C 1
ATOM 655 O O . ARG A 1 85 ? -3.329 -4.157 6.823 1.00 94.69 85 ARG A O 1
ATOM 662 N N . VAL A 1 86 ? -4.596 -2.730 5.641 1.00 94.62 86 VAL A N 1
ATOM 663 C CA . VAL A 1 86 ? -3.787 -2.828 4.410 1.00 94.62 86 VAL A CA 1
ATOM 664 C C . VAL A 1 86 ? -2.354 -2.357 4.667 1.00 94.62 86 VAL A C 1
ATOM 666 O O . VAL A 1 86 ? -1.418 -3.076 4.322 1.00 94.62 86 VAL A O 1
ATOM 669 N N . SER A 1 87 ? -2.170 -1.217 5.339 1.00 94.69 87 SER A N 1
ATOM 670 C CA . SER A 1 87 ? -0.844 -0.680 5.659 1.00 94.69 87 SER A CA 1
ATOM 671 C C . SER A 1 87 ? 0.004 -1.656 6.479 1.00 94.69 87 SER A C 1
ATOM 673 O O . SER A 1 87 ? 1.156 -1.892 6.129 1.00 94.69 87 SER A O 1
ATOM 675 N N . GLN A 1 88 ? -0.550 -2.285 7.524 1.00 95.06 88 GLN A N 1
ATOM 676 C CA . GLN A 1 88 ? 0.182 -3.287 8.317 1.00 95.06 88 GLN A CA 1
ATOM 677 C C . GLN A 1 88 ? 0.593 -4.511 7.497 1.00 95.06 88 GLN A C 1
ATOM 679 O O . GLN A 1 88 ? 1.727 -4.987 7.619 1.00 95.06 88 GLN A O 1
ATOM 684 N N . HIS A 1 89 ? -0.314 -5.032 6.668 1.00 94.69 89 HIS A N 1
ATOM 685 C CA . HIS A 1 89 ? -0.031 -6.217 5.865 1.00 94.69 89 HIS A CA 1
ATOM 686 C C . HIS A 1 89 ? 1.016 -5.932 4.783 1.00 94.69 89 HIS A C 1
ATOM 688 O O . HIS A 1 89 ? 1.950 -6.720 4.611 1.00 94.69 89 HIS A O 1
ATOM 694 N N . VAL A 1 90 ? 0.900 -4.795 4.088 1.00 95.06 90 VAL A N 1
ATOM 695 C CA . VAL A 1 90 ? 1.888 -4.340 3.098 1.00 95.06 90 VAL A CA 1
ATOM 696 C C . VAL A 1 90 ? 3.243 -4.139 3.770 1.00 95.06 90 VAL A C 1
ATOM 698 O O . VAL A 1 90 ? 4.234 -4.709 3.309 1.00 95.06 90 VAL A O 1
ATOM 701 N N . GLN A 1 91 ? 3.270 -3.441 4.914 1.00 95.44 91 GLN A N 1
ATOM 702 C CA . GLN A 1 91 ? 4.500 -3.209 5.665 1.00 95.44 91 GLN A CA 1
ATOM 703 C C . GLN A 1 91 ? 5.206 -4.514 6.021 1.00 95.44 91 GLN A C 1
ATOM 705 O O . GLN A 1 91 ? 6.394 -4.679 5.735 1.00 95.44 91 GLN A O 1
ATOM 710 N N . SER A 1 92 ? 4.464 -5.460 6.595 1.00 93.94 92 SER A N 1
ATOM 711 C CA . SER A 1 92 ? 4.998 -6.749 7.039 1.00 93.94 92 SER A CA 1
ATOM 712 C C . SER A 1 92 ? 5.512 -7.611 5.883 1.00 93.94 92 SER A C 1
ATOM 714 O O . SER A 1 92 ? 6.462 -8.372 6.068 1.00 93.94 92 SER A O 1
ATOM 716 N N . SER A 1 93 ? 4.908 -7.484 4.697 1.00 95.19 93 SER A N 1
ATOM 717 C CA . SER A 1 93 ? 5.279 -8.268 3.512 1.00 95.19 93 SER A CA 1
ATOM 718 C C . SER A 1 93 ? 6.596 -7.807 2.890 1.00 95.19 93 SER A C 1
ATOM 720 O O . SER A 1 93 ? 7.338 -8.638 2.369 1.00 95.19 93 SER A O 1
ATOM 722 N N . ILE A 1 94 ? 6.912 -6.508 2.983 1.00 96.12 94 ILE A N 1
ATOM 723 C CA . ILE A 1 94 ? 8.120 -5.910 2.390 1.00 96.12 94 ILE A CA 1
ATOM 724 C C . ILE A 1 94 ? 9.263 -5.757 3.404 1.00 96.12 94 ILE A C 1
ATOM 726 O O . ILE A 1 94 ? 10.429 -5.880 3.039 1.00 96.12 94 ILE A O 1
ATOM 730 N N . GLN A 1 95 ? 8.985 -5.498 4.687 1.00 94.31 95 GLN A N 1
ATOM 731 C CA . GLN A 1 95 ? 10.010 -5.062 5.652 1.00 94.31 95 GLN A CA 1
ATOM 732 C C . GLN A 1 95 ? 11.231 -5.996 5.759 1.00 94.31 95 GLN A C 1
ATOM 734 O O . GLN A 1 95 ? 12.338 -5.523 6.022 1.00 94.31 95 GLN A O 1
ATOM 739 N N . LYS A 1 96 ? 11.035 -7.304 5.558 1.00 92.50 96 LYS A N 1
ATOM 740 C CA . LYS A 1 96 ? 12.073 -8.345 5.675 1.00 92.50 96 LYS A CA 1
ATOM 741 C C . LYS A 1 96 ? 12.734 -8.724 4.342 1.00 92.50 96 LYS A C 1
ATOM 743 O O . LYS A 1 96 ? 13.539 -9.645 4.310 1.00 92.50 96 LYS A O 1
ATOM 748 N N . GLN A 1 97 ? 12.379 -8.045 3.256 1.00 95.06 97 GLN A N 1
ATOM 749 C CA . GLN A 1 97 ? 12.760 -8.404 1.893 1.00 95.06 97 GLN A CA 1
ATOM 750 C C . GLN A 1 97 ? 14.051 -7.681 1.494 1.00 95.06 97 GLN A C 1
ATOM 752 O O . GLN A 1 97 ? 14.022 -6.620 0.875 1.00 95.06 97 GLN A O 1
ATOM 757 N N . GLU A 1 98 ? 15.200 -8.208 1.927 1.00 94.50 98 GLU A N 1
ATOM 758 C CA . GLU A 1 98 ? 16.506 -7.552 1.736 1.00 94.50 98 GLU A CA 1
ATOM 759 C C . GLU A 1 98 ? 16.927 -7.432 0.267 1.00 94.50 98 GLU A C 1
ATOM 761 O O . GLU A 1 98 ? 17.592 -6.459 -0.086 1.00 94.50 98 GLU A O 1
ATOM 766 N N . ASP A 1 99 ? 16.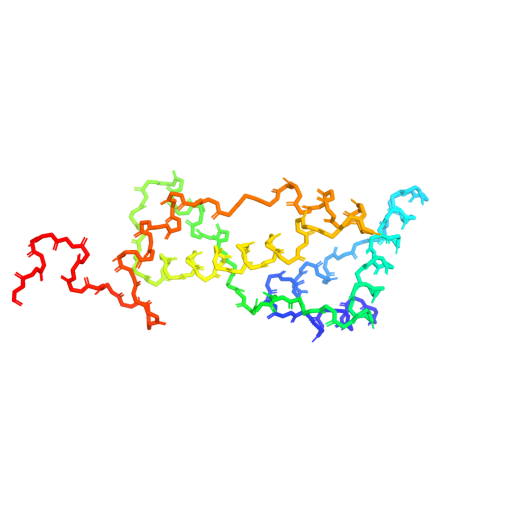462 -8.347 -0.585 1.00 96.31 99 ASP A N 1
ATOM 767 C CA . ASP A 1 99 ? 16.743 -8.360 -2.026 1.00 96.31 99 ASP A CA 1
ATOM 768 C C . ASP A 1 99 ? 16.017 -7.246 -2.807 1.00 96.31 99 ASP A C 1
ATOM 770 O O . ASP A 1 99 ? 16.291 -7.042 -3.988 1.00 96.31 99 ASP A O 1
ATOM 774 N N . PHE A 1 100 ? 15.115 -6.499 -2.154 1.00 97.69 100 PHE A N 1
ATOM 775 C CA . PHE A 1 100 ? 14.274 -5.470 -2.778 1.00 97.69 100 PHE A CA 1
ATOM 776 C C . PHE A 1 100 ? 14.435 -4.106 -2.074 1.00 97.69 100 PHE A C 1
ATOM 778 O O . PHE A 1 100 ? 13.539 -3.645 -1.350 1.00 97.69 100 PHE A O 1
ATOM 785 N N . PRO A 1 101 ? 15.609 -3.460 -2.205 1.00 97.31 101 PRO A N 1
ATOM 786 C CA . PRO A 1 101 ? 15.939 -2.241 -1.471 1.00 97.31 101 PRO A CA 1
ATOM 787 C C . PRO A 1 101 ? 15.063 -1.034 -1.834 1.00 97.31 101 PRO A C 1
ATOM 789 O O . PRO A 1 101 ? 14.780 -0.226 -0.947 1.00 97.31 101 PRO A O 1
ATOM 792 N N . LEU A 1 102 ? 14.607 -0.885 -3.084 1.00 97.94 102 LEU A N 1
ATOM 793 C CA . LEU A 1 102 ? 13.718 0.219 -3.470 1.00 97.94 102 LEU A CA 1
ATOM 794 C C . LEU A 1 102 ? 12.305 0.020 -2.916 1.00 97.94 102 LEU A C 1
ATOM 796 O O . LEU A 1 102 ? 11.698 0.984 -2.447 1.00 97.94 102 LEU A O 1
ATOM 800 N N . LEU A 1 103 ? 11.793 -1.216 -2.900 1.00 97.00 103 LEU A N 1
ATOM 801 C CA . LEU A 1 103 ? 10.535 -1.524 -2.215 1.00 97.00 103 LEU A CA 1
ATOM 802 C C . LEU A 1 103 ? 10.654 -1.244 -0.718 1.00 97.00 103 LEU A C 1
ATOM 804 O O . LEU A 1 103 ? 9.765 -0.620 -0.142 1.00 97.00 103 LEU A O 1
ATOM 808 N N . ARG A 1 104 ? 11.766 -1.643 -0.085 1.00 97.06 104 ARG A N 1
ATOM 809 C CA . ARG A 1 104 ? 12.021 -1.340 1.331 1.00 97.06 104 ARG A CA 1
ATOM 810 C C . ARG A 1 104 ? 12.102 0.155 1.609 1.00 97.06 104 ARG A C 1
ATOM 812 O O . ARG A 1 104 ? 11.625 0.579 2.659 1.00 97.06 104 ARG A O 1
ATOM 819 N N . LEU A 1 105 ? 12.676 0.936 0.695 1.00 95.56 105 LEU A N 1
ATOM 820 C CA . LEU A 1 105 ? 12.732 2.388 0.817 1.00 95.56 105 LEU A CA 1
ATOM 821 C C . LEU A 1 105 ? 11.321 2.990 0.827 1.00 95.56 105 LEU A C 1
ATOM 823 O O . LEU A 1 105 ? 10.981 3.697 1.767 1.00 95.56 105 LEU A O 1
ATOM 827 N N . ILE A 1 106 ? 10.467 2.632 -0.136 1.00 93.94 106 ILE A N 1
ATOM 828 C CA . ILE A 1 106 ? 9.065 3.093 -0.168 1.00 93.94 106 ILE A CA 1
ATOM 829 C C . ILE A 1 106 ? 8.304 2.627 1.078 1.00 93.94 106 ILE A C 1
ATOM 831 O O . ILE A 1 106 ? 7.535 3.374 1.674 1.00 93.94 106 ILE A O 1
ATOM 835 N N . ASN A 1 107 ? 8.547 1.390 1.506 1.00 94.75 107 ASN A N 1
ATOM 836 C CA . ASN A 1 107 ? 7.923 0.819 2.690 1.00 94.75 107 ASN A CA 1
ATOM 837 C C . ASN A 1 107 ? 8.347 1.508 3.996 1.00 94.75 107 ASN A C 1
ATOM 839 O O . ASN A 1 107 ? 7.627 1.425 4.988 1.00 94.75 107 ASN A O 1
ATOM 843 N N . SER A 1 108 ? 9.511 2.163 4.018 1.00 91.75 108 SER A N 1
ATOM 844 C CA . SER A 1 108 ? 10.004 2.870 5.204 1.00 91.75 108 SER A CA 1
ATOM 845 C C . SER A 1 108 ? 9.212 4.141 5.520 1.00 91.75 108 SER A C 1
ATOM 847 O O . SER A 1 108 ? 9.151 4.533 6.683 1.00 91.75 108 SER A O 1
ATOM 849 N N . ASP A 1 109 ? 8.530 4.707 4.520 1.00 90.44 109 ASP A N 1
ATOM 850 C CA . ASP A 1 109 ? 7.637 5.858 4.683 1.00 90.44 109 ASP A CA 1
ATOM 851 C C . ASP A 1 109 ? 6.229 5.452 5.169 1.00 90.44 109 ASP A C 1
ATOM 853 O O . ASP A 1 109 ? 5.411 6.307 5.516 1.00 90.44 109 ASP A O 1
ATOM 857 N N . LEU A 1 110 ? 5.922 4.148 5.201 1.00 90.94 110 LEU A N 1
ATOM 858 C CA . LEU A 1 110 ? 4.618 3.630 5.605 1.00 90.94 110 LEU A CA 1
ATOM 859 C C . LEU A 1 110 ? 4.550 3.426 7.127 1.00 90.94 110 LEU A C 1
ATOM 861 O O . LEU A 1 110 ? 5.096 2.458 7.665 1.00 90.94 110 LEU A O 1
ATOM 865 N N . ASP A 1 111 ? 3.814 4.304 7.813 1.00 90.81 111 ASP A N 1
ATOM 866 C CA . ASP A 1 111 ? 3.486 4.166 9.236 1.00 90.81 111 ASP A CA 1
ATOM 867 C C . ASP A 1 111 ? 2.113 3.479 9.423 1.00 90.81 111 ASP A C 1
ATOM 869 O O . ASP A 1 111 ? 1.084 4.030 9.020 1.00 90.81 111 ASP A O 1
ATOM 873 N N . PRO A 1 112 ? 2.048 2.283 10.038 1.00 89.88 112 PRO A N 1
ATOM 874 C CA . PRO A 1 112 ? 0.797 1.575 10.300 1.00 89.88 112 PRO A CA 1
ATOM 875 C C . PRO A 1 112 ? -0.013 2.154 11.472 1.00 89.88 112 PRO A C 1
ATOM 877 O O . PRO A 1 112 ? -1.072 1.610 11.789 1.00 89.88 112 PRO A O 1
ATOM 880 N N . LEU A 1 113 ? 0.480 3.202 12.145 1.00 95.69 113 LEU A N 1
ATOM 881 C CA . LEU A 1 113 ? -0.178 3.903 13.251 1.00 95.69 113 LEU A CA 1
ATOM 882 C C . LEU A 1 113 ? -0.732 2.931 14.315 1.00 95.69 113 LEU A C 1
ATOM 884 O O . LEU A 1 113 ? -1.939 2.906 14.574 1.00 95.69 113 LEU A O 1
ATOM 888 N N . PRO A 1 114 ? 0.126 2.117 14.964 1.00 94.56 114 PRO A N 1
ATOM 889 C CA . PRO A 1 114 ? -0.304 0.967 15.764 1.00 94.56 114 PRO A CA 1
ATOM 890 C C . PRO A 1 114 ? -1.218 1.337 16.940 1.00 94.56 114 PRO A C 1
ATOM 892 O O . PRO A 1 114 ? -2.096 0.556 17.299 1.00 94.56 114 PRO A O 1
ATOM 895 N N . SER A 1 115 ? -1.045 2.520 17.534 1.00 95.56 115 SER A N 1
ATOM 896 C CA . SER A 1 115 ? -1.923 3.003 18.608 1.00 95.56 115 SER A CA 1
ATOM 897 C C . SER A 1 115 ? -3.333 3.308 18.099 1.00 95.56 115 SER A C 1
ATOM 899 O O . SER A 1 115 ? -4.305 2.875 18.710 1.00 95.56 115 SER A O 1
ATOM 901 N N . LEU A 1 116 ? -3.451 4.000 16.960 1.00 94.56 116 LEU A N 1
ATOM 902 C CA . LEU A 1 116 ? -4.745 4.300 16.341 1.00 94.56 116 LEU A CA 1
ATOM 903 C C . LEU A 1 116 ? -5.428 3.018 15.860 1.00 94.56 116 LEU A C 1
ATOM 905 O O . LEU A 1 116 ? -6.617 2.830 16.098 1.00 94.56 116 LEU A O 1
ATOM 909 N N . PHE A 1 117 ? -4.663 2.121 15.235 1.00 95.69 117 PHE A N 1
ATOM 910 C CA . PHE A 1 117 ? -5.157 0.820 14.804 1.00 95.69 117 PHE A CA 1
ATOM 911 C C . PHE A 1 117 ? -5.802 0.051 15.961 1.00 95.69 117 PHE A C 1
ATOM 913 O O . PHE A 1 117 ? -6.942 -0.382 15.830 1.00 95.69 117 PHE A O 1
ATOM 920 N N . ARG A 1 118 ? -5.107 -0.075 17.102 1.00 94.75 118 ARG A N 1
ATOM 921 C CA . ARG A 1 118 ? -5.622 -0.808 18.272 1.00 94.75 118 ARG A CA 1
ATOM 922 C C . ARG A 1 118 ? -6.896 -0.187 18.834 1.00 94.75 118 ARG A C 1
ATOM 924 O O . ARG A 1 118 ? -7.804 -0.922 19.204 1.00 94.75 118 ARG A O 1
ATOM 931 N N . GLU A 1 119 ? -6.981 1.141 18.896 1.00 93.38 119 GLU A N 1
ATOM 932 C CA . GLU A 1 119 ? -8.200 1.805 19.373 1.00 93.38 119 GLU A CA 1
ATOM 933 C C . GLU A 1 119 ? -9.382 1.586 18.426 1.00 93.38 119 GLU A C 1
ATOM 935 O O . GLU A 1 119 ? -10.479 1.262 18.878 1.00 93.38 119 GLU A O 1
ATOM 940 N N . LEU A 1 120 ? -9.165 1.698 17.114 1.00 93.75 120 LEU A N 1
ATOM 941 C CA . LEU A 1 120 ? -10.216 1.443 16.130 1.00 93.75 120 LEU A CA 1
ATOM 942 C C . LEU A 1 120 ? -10.639 -0.030 16.122 1.00 93.75 120 LEU A C 1
ATOM 944 O O . LEU A 1 120 ? -11.831 -0.318 16.123 1.00 93.75 120 LEU A O 1
ATOM 948 N N . GLU A 1 121 ? -9.688 -0.963 16.186 1.00 93.38 121 GLU A N 1
ATOM 949 C CA . GLU A 1 121 ? -9.956 -2.403 16.258 1.00 93.38 121 GLU A CA 1
ATOM 950 C C . GLU A 1 121 ? -10.724 -2.785 17.532 1.00 93.38 121 GLU A C 1
ATOM 952 O O . GLU A 1 121 ? -11.581 -3.670 17.507 1.00 93.38 121 GLU A O 1
ATOM 957 N N . ARG A 1 122 ? -10.456 -2.114 18.656 1.00 91.00 122 ARG A N 1
ATOM 958 C CA . ARG A 1 122 ? -11.183 -2.329 19.912 1.00 91.00 122 ARG A CA 1
ATOM 959 C C . ARG A 1 122 ? -12.635 -1.858 19.831 1.00 91.00 122 ARG A C 1
ATOM 961 O O . ARG A 1 122 ? -13.493 -2.467 20.463 1.00 91.00 122 ARG A O 1
ATOM 968 N N . CYS A 1 123 ? -12.901 -0.788 19.086 1.00 89.25 123 CYS A N 1
ATOM 969 C CA . CYS A 1 123 ? -14.210 -0.138 19.043 1.00 89.25 123 CYS A CA 1
ATOM 970 C C . CYS A 1 123 ? -15.102 -0.621 17.898 1.00 89.25 123 CYS A C 1
ATOM 972 O O . CYS A 1 123 ? -16.317 -0.586 18.051 1.00 89.25 123 CYS A O 1
ATOM 974 N N . ILE A 1 124 ? -14.527 -1.051 16.775 1.00 91.44 124 ILE A N 1
ATOM 975 C CA . ILE A 1 124 ? -15.252 -1.366 15.541 1.00 91.44 124 ILE A CA 1
ATOM 976 C C . ILE A 1 124 ? -15.104 -2.858 15.215 1.00 91.44 124 ILE A C 1
ATOM 978 O O . ILE A 1 124 ? -14.008 -3.418 15.318 1.00 91.44 124 ILE A O 1
ATOM 982 N N . ASP A 1 125 ? -16.204 -3.526 14.873 1.00 87.00 125 ASP A N 1
ATOM 983 C CA . ASP A 1 125 ? -16.200 -4.909 14.385 1.00 87.00 125 ASP A CA 1
ATOM 984 C C . ASP A 1 125 ? -15.943 -5.015 12.878 1.00 87.00 125 ASP A C 1
ATOM 986 O O . ASP A 1 125 ? -15.672 -4.030 12.189 1.00 87.00 125 ASP A O 1
ATOM 990 N N . ASP A 1 126 ? -15.943 -6.245 12.370 1.00 83.56 126 ASP A N 1
ATOM 991 C CA . ASP A 1 126 ? -15.646 -6.511 10.964 1.00 83.56 126 ASP A CA 1
ATOM 992 C C . ASP A 1 126 ? -16.777 -6.095 10.014 1.00 83.56 126 ASP A C 1
ATOM 994 O O . ASP A 1 126 ? -16.522 -5.943 8.819 1.00 83.56 126 ASP A O 1
ATOM 998 N N . ASP A 1 127 ? -17.974 -5.829 10.546 1.00 83.25 127 ASP A N 1
ATOM 999 C CA . ASP A 1 127 ? -19.124 -5.300 9.810 1.00 83.25 127 ASP A CA 1
ATOM 1000 C C . ASP A 1 127 ? -19.196 -3.758 9.870 1.00 83.25 127 ASP A C 1
ATOM 1002 O O . ASP A 1 127 ? -20.041 -3.138 9.220 1.00 83.25 127 ASP A O 1
ATOM 1006 N N . GLY A 1 128 ? -18.285 -3.114 10.61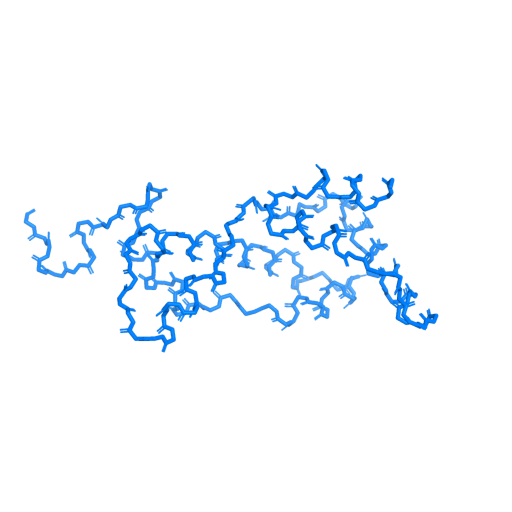1 1.00 80.56 128 GLY A N 1
ATOM 1007 C CA . GLY A 1 128 ? -18.224 -1.661 10.765 1.00 80.56 128 GLY A CA 1
ATOM 1008 C C . GLY A 1 128 ? -19.156 -1.100 11.844 1.00 80.56 128 GLY A C 1
ATOM 1009 O O . GLY A 1 128 ? -19.329 0.122 11.926 1.00 80.56 128 GLY A O 1
ATOM 1010 N N . ALA A 1 129 ? -19.747 -1.961 12.675 1.00 82.50 129 ALA A N 1
ATOM 1011 C CA . ALA A 1 129 ? -20.548 -1.563 13.823 1.00 82.50 129 ALA A CA 1
ATOM 1012 C C . ALA A 1 129 ? -19.674 -1.349 15.068 1.00 82.50 129 ALA A C 1
ATOM 1014 O O . ALA A 1 129 ? -18.551 -1.846 15.183 1.00 82.50 129 ALA A O 1
ATOM 1015 N N . VAL A 1 130 ? -20.187 -0.555 16.012 1.00 83.88 130 VAL A N 1
ATOM 1016 C CA . VAL A 1 130 ? -19.515 -0.338 17.296 1.00 83.88 130 VAL A CA 1
ATOM 1017 C C . VAL A 1 130 ? -19.709 -1.579 18.160 1.00 83.88 130 VAL A C 1
ATOM 1019 O O . VAL A 1 130 ? -20.842 -1.971 18.434 1.00 83.88 130 VAL A O 1
ATOM 1022 N N . LYS A 1 131 ? -18.610 -2.177 18.618 1.00 82.56 131 LYS A N 1
ATOM 1023 C CA . LYS A 1 131 ? -18.648 -3.351 19.493 1.00 82.56 131 LYS A CA 1
ATOM 1024 C C . LYS A 1 131 ? -19.322 -3.015 20.823 1.00 82.56 131 LYS A C 1
ATOM 1026 O O . LYS A 1 131 ? -19.054 -1.974 21.420 1.00 82.56 131 LYS A O 1
ATOM 1031 N N . GLU A 1 132 ? -20.109 -3.944 21.359 1.00 69.31 132 GLU A N 1
ATOM 1032 C CA . GLU A 1 132 ? -20.809 -3.786 22.649 1.00 69.31 132 GLU A CA 1
ATOM 1033 C C . GLU A 1 132 ? -19.852 -3.562 23.836 1.00 69.31 132 GLU A C 1
ATOM 1035 O O . GLU A 1 132 ? -20.207 -2.968 24.849 1.00 69.31 132 GLU A O 1
ATOM 1040 N N . ASN A 1 133 ? -18.592 -3.987 23.709 1.00 65.44 133 ASN A N 1
ATOM 1041 C CA . ASN A 1 133 ? -17.539 -3.778 24.702 1.00 65.44 133 ASN A CA 1
ATOM 1042 C C . ASN A 1 133 ? -16.629 -2.569 24.404 1.00 65.44 133 ASN A C 1
ATOM 1044 O O . ASN A 1 133 ? -15.568 -2.446 25.026 1.00 65.44 133 ASN A O 1
ATOM 1048 N N . ALA A 1 134 ? -17.019 -1.681 23.481 1.00 61.12 134 ALA A N 1
ATOM 1049 C CA . ALA A 1 134 ? -16.255 -0.481 23.138 1.00 61.12 134 ALA A CA 1
ATOM 1050 C C . ALA A 1 134 ? -16.094 0.478 24.333 1.00 61.12 134 ALA A C 1
ATOM 1052 O O . ALA A 1 134 ? -15.118 1.232 24.387 1.00 61.12 134 ALA A O 1
ATOM 1053 N N . SER A 1 135 ? -16.977 0.410 25.333 1.00 56.59 135 SER A N 1
ATOM 1054 C CA . SER A 1 135 ? -16.788 1.074 26.623 1.00 56.59 135 SER A CA 1
ATOM 1055 C C . SER A 1 135 ? -17.405 0.270 27.783 1.00 56.59 135 SER A C 1
ATOM 1057 O O . SER A 1 135 ? -18.281 -0.569 27.553 1.00 56.59 135 SER A O 1
ATOM 1059 N N . PRO A 1 136 ? -16.958 0.472 29.039 1.00 59.06 136 PRO A N 1
ATOM 1060 C CA . PRO A 1 136 ? -17.589 -0.139 30.212 1.00 59.06 136 PRO A CA 1
ATOM 1061 C C . PRO A 1 136 ? -19.079 0.204 30.349 1.00 59.06 136 PRO A C 1
ATOM 1063 O O . PRO A 1 136 ? -19.834 -0.609 30.871 1.00 59.06 136 PRO A O 1
ATOM 1066 N N . GLU A 1 137 ? -19.494 1.378 29.869 1.00 58.28 137 GLU A N 1
ATOM 1067 C CA . GLU A 1 137 ? -20.866 1.892 29.941 1.00 58.28 137 GLU A CA 1
ATOM 1068 C C . GLU A 1 137 ? -21.823 1.227 28.935 1.00 58.28 137 GLU A C 1
ATOM 1070 O O . GLU A 1 137 ? -23.036 1.318 29.110 1.00 58.28 137 GLU A O 1
ATOM 1075 N N . LEU A 1 138 ? -21.293 0.555 27.904 1.00 52.28 138 LEU A N 1
ATOM 1076 C CA . LEU A 1 138 ? -22.064 -0.144 26.865 1.00 52.28 138 LEU A CA 1
ATOM 1077 C C . LEU A 1 138 ? -22.304 -1.631 27.167 1.00 52.28 138 LEU A C 1
ATOM 1079 O O . LEU A 1 138 ? -23.069 -2.281 26.460 1.00 52.28 138 LEU A O 1
ATOM 1083 N N . LYS A 1 139 ? -21.702 -2.167 28.235 1.00 49.34 139 LYS A N 1
ATOM 1084 C CA . LYS A 1 139 ? -21.985 -3.524 28.713 1.00 49.34 139 LYS A CA 1
ATOM 1085 C C . LYS A 1 139 ? -23.357 -3.545 29.398 1.00 49.34 139 LYS A C 1
ATOM 1087 O O . LYS A 1 139 ? -23.439 -3.238 30.588 1.00 49.34 139 LYS A O 1
ATOM 1092 N N . GLN A 1 140 ? -24.412 -3.893 28.664 1.00 49.56 140 GLN A N 1
ATOM 1093 C CA . GLN A 1 140 ? -25.697 -4.318 29.235 1.00 49.56 140 GLN A CA 1
ATOM 1094 C C . GLN A 1 140 ? -25.884 -5.821 29.070 1.00 49.56 140 GLN A C 1
ATOM 1096 O O . GLN A 1 140 ? -25.547 -6.335 27.984 1.00 49.56 140 GLN A O 1
#

InterPro domains:
  IPR036187 DNA mismatch repair protein MutS, core domain superfamily [SSF48334] (18-139)

Organism: NCBI:txid408172

pLDDT: mean 91.01, std 9.74, range [49.34, 98.62]

Foldseek 3Di:
DQLQVVLVVDQEVVVSVVSNVDDDDPDDVVVVLVVLLVVLVVVCVVVVQDAQAHYAYDLPVVVVCVVVVDDDDLQSLVRLLVVLVNLVRNLVSCCPPPVNVSSNVVSVPRDSVVVSNVLSPLQADPVSHGDCVNDPVSVD

Radius of gyration: 18.28 Å; chains: 1; bounding box: 43×37×54 Å

Secondary structure (DSSP, 8-state):
-HHHHHHHH-SSHHHHHHHHT----SSHHHHHHHHHHHHHHHHHHHTT-----------HHHHHHHHTTPPPPHHHHHHHHHHHHHHHHHHHHHTT-TT-HHHHHHHHT----HHHHHHHHHHB-TTSPBPTTSSGGG--

Sequence (140 aa):
MIQETIAGYACSPVTSKLCRSHVPHPDIDSAKNALNTTKEMVDFLEGGNLFPINSFDDISPIVEEAKERKFLDSAQCFSILKLLRVSQHVQSSIQKQEDFPLLRLINSDLDPLPSLFRELERCIDDDGAVKENASPELKQ